Protein AF-A0A1Y1UCU4-F1 (afdb_monomer_lite)

Foldseek 3Di:
DWKWWDFPPDPDIDIQDCDPDLLSNQLSVCVLLVHDSPDLCCPPPQFPADPNNHTQAGEDDLSNLVRLRTQEIADADARYAEEDHLSVLSNLNHAYAHYHYQHHEEEDHLSVLSNQNYNDHEHPNYHYDDDDHPSVVVNDDDDDHDDDDHYPPPPDDDVPPPPDD

Organism: NCBI:txid1754191

Structure (mmCIF, N/CA/C/O backbone):
data_AF-A0A1Y1UCU4-F1
#
_entry.id   AF-A0A1Y1UCU4-F1
#
loop_
_atom_site.group_PDB
_atom_site.id
_atom_site.type_symbol
_atom_site.label_atom_id
_atom_site.label_alt_id
_atom_site.label_comp_id
_atom_site.label_asym_id
_atom_site.label_entity_id
_atom_site.label_seq_id
_atom_site.pdbx_PDB_ins_code
_atom_site.Cartn_x
_atom_site.Cartn_y
_atom_site.Cartn_z
_atom_site.occupancy
_atom_site.B_iso_or_equiv
_atom_site.auth_seq_id
_atom_site.auth_comp_id
_atom_site.auth_asym_id
_atom_site.auth_atom_id
_atom_site.pdbx_PDB_model_num
ATOM 1 N N . MET A 1 1 ? 8.069 -10.256 -3.124 1.00 71.69 1 MET A N 1
ATOM 2 C CA . MET A 1 1 ? 7.011 -9.390 -2.558 1.00 71.69 1 MET A CA 1
ATOM 3 C C . MET A 1 1 ? 6.120 -10.275 -1.717 1.00 71.69 1 MET A C 1
ATOM 5 O O . MET A 1 1 ? 5.652 -11.279 -2.234 1.00 71.69 1 MET A O 1
ATOM 9 N N . ASP A 1 2 ? 5.933 -9.921 -0.453 1.00 79.88 2 ASP A N 1
ATOM 10 C CA . ASP A 1 2 ? 5.105 -10.639 0.506 1.00 79.88 2 ASP A CA 1
ATOM 11 C C . ASP A 1 2 ? 3.888 -9.775 0.823 1.00 79.88 2 ASP A C 1
ATOM 13 O O . ASP A 1 2 ? 4.025 -8.691 1.396 1.00 79.88 2 ASP A O 1
ATOM 17 N N . ILE A 1 3 ? 2.701 -10.249 0.457 1.00 81.31 3 ILE A N 1
ATOM 18 C CA . ILE A 1 3 ? 1.440 -9.592 0.797 1.00 81.31 3 ILE A CA 1
ATOM 19 C C . ILE A 1 3 ? 0.660 -10.491 1.738 1.00 81.31 3 ILE A C 1
ATOM 21 O O . ILE A 1 3 ? 0.473 -11.682 1.477 1.00 81.31 3 ILE A O 1
ATOM 25 N N . LYS A 1 4 ? 0.194 -9.907 2.837 1.00 86.75 4 LYS A N 1
ATOM 26 C CA . LYS A 1 4 ? -0.662 -10.561 3.820 1.00 86.75 4 LYS A CA 1
ATOM 27 C C . LYS A 1 4 ? -1.976 -9.810 3.909 1.00 86.75 4 LYS A C 1
ATOM 29 O O . LYS A 1 4 ? -1.988 -8.611 4.183 1.00 86.75 4 LYS A O 1
ATOM 34 N N . LEU A 1 5 ? -3.065 -10.544 3.715 1.00 87.88 5 LEU A N 1
ATOM 35 C CA . LEU A 1 5 ? -4.426 -10.024 3.756 1.00 87.88 5 LEU A CA 1
ATOM 36 C C . LEU A 1 5 ? -5.242 -10.783 4.797 1.00 87.88 5 LEU A C 1
ATOM 38 O O . LEU A 1 5 ? -5.232 -12.018 4.809 1.00 87.88 5 LEU A O 1
ATOM 42 N N . LYS A 1 6 ? -6.010 -10.064 5.612 1.00 89.25 6 LYS A N 1
ATOM 43 C CA . LYS A 1 6 ? -7.089 -10.638 6.427 1.00 89.25 6 LYS A CA 1
ATOM 44 C C . LYS A 1 6 ? -8.380 -9.908 6.101 1.00 89.25 6 LYS A C 1
ATOM 46 O O . LYS A 1 6 ? -8.402 -8.682 6.069 1.00 89.25 6 LYS A O 1
ATOM 51 N N . PHE A 1 7 ? -9.433 -10.678 5.865 1.00 88.44 7 PHE A N 1
ATOM 52 C CA . PHE A 1 7 ? -10.768 -10.161 5.593 1.00 88.44 7 PHE A CA 1
ATOM 53 C C . PHE A 1 7 ? -11.651 -10.337 6.827 1.00 88.44 7 PHE A C 1
ATOM 55 O O . PHE A 1 7 ? -11.499 -11.312 7.571 1.00 88.44 7 PHE A O 1
ATOM 62 N N . MET A 1 8 ? -12.592 -9.421 7.018 1.00 87.00 8 MET A N 1
ATOM 63 C CA . MET A 1 8 ? -13.619 -9.494 8.048 1.00 87.00 8 MET A CA 1
ATOM 64 C C . MET A 1 8 ? -14.352 -10.842 7.984 1.00 87.00 8 MET A C 1
ATOM 66 O O . MET A 1 8 ? -14.623 -11.370 6.906 1.00 87.00 8 MET A O 1
ATOM 70 N N . GLY A 1 9 ? -14.611 -11.449 9.146 1.00 80.88 9 GLY A N 1
ATOM 71 C CA . GLY A 1 9 ? -15.252 -12.768 9.249 1.00 80.88 9 GLY A CA 1
ATOM 72 C C . GLY A 1 9 ? -14.380 -13.961 8.824 1.00 80.88 9 GLY A C 1
ATOM 73 O O . GLY A 1 9 ? -14.736 -15.104 9.105 1.00 80.88 9 GLY A O 1
ATOM 74 N N . ASN A 1 10 ? -13.212 -13.737 8.210 1.00 73.69 10 ASN A N 1
ATOM 75 C CA . ASN A 1 10 ? -12.298 -14.799 7.804 1.00 73.69 10 ASN A CA 1
ATOM 76 C C . ASN A 1 10 ? -11.182 -15.003 8.841 1.00 73.69 10 ASN A C 1
ATOM 78 O O . ASN A 1 10 ? -10.425 -14.089 9.169 1.00 73.69 10 ASN A O 1
ATOM 82 N N . ARG A 1 11 ? -11.039 -16.238 9.339 1.00 64.19 11 ARG A N 1
ATOM 83 C CA . ARG A 1 11 ? -9.966 -16.603 10.282 1.00 64.19 11 ARG A CA 1
ATOM 84 C C . ARG A 1 11 ? -8.617 -16.863 9.600 1.00 64.19 11 ARG A C 1
ATOM 86 O O . ARG A 1 11 ? -7.609 -16.949 10.293 1.00 64.19 11 ARG A O 1
ATOM 93 N N . LYS A 1 12 ? -8.573 -17.000 8.269 1.00 67.31 12 LYS A N 1
ATOM 94 C CA . LYS A 1 12 ? -7.344 -17.296 7.517 1.00 67.31 12 LYS A CA 1
ATOM 95 C C . LYS A 1 12 ? -6.712 -16.022 6.958 1.00 67.31 12 LYS A C 1
ATOM 97 O O . LYS A 1 12 ? -7.374 -15.237 6.284 1.00 67.31 12 LYS A O 1
ATOM 102 N N . ILE A 1 13 ? -5.408 -15.874 7.182 1.00 66.81 13 ILE A N 1
ATOM 103 C CA . ILE A 1 13 ? -4.574 -14.878 6.503 1.00 66.81 13 ILE A CA 1
ATOM 104 C C . ILE A 1 13 ? -4.231 -15.428 5.115 1.00 66.81 13 ILE A C 1
ATOM 106 O O . ILE A 1 13 ? -3.740 -16.554 4.998 1.00 66.81 13 ILE A O 1
ATOM 110 N N . LYS A 1 14 ? -4.501 -14.656 4.059 1.00 73.88 14 LYS A N 1
ATOM 111 C CA . LYS A 1 14 ? -4.027 -14.980 2.709 1.00 73.88 14 LYS A CA 1
ATOM 112 C C . LYS A 1 14 ? -2.613 -14.441 2.556 1.00 73.88 14 LYS A C 1
ATOM 114 O O . LYS A 1 14 ? -2.386 -13.253 2.772 1.00 73.88 14 LYS A O 1
ATOM 119 N N . PHE A 1 15 ? -1.696 -15.318 2.166 1.00 61.28 15 PHE A N 1
ATOM 120 C CA . PHE A 1 15 ? -0.330 -14.958 1.817 1.00 61.28 15 PHE A CA 1
ATOM 121 C C . PHE A 1 15 ? -0.164 -15.006 0.302 1.00 61.28 15 PHE A C 1
ATOM 123 O O . PHE A 1 15 ? -0.592 -15.966 -0.346 1.00 61.28 15 PHE A O 1
ATOM 130 N N . ILE A 1 16 ? 0.460 -13.975 -0.249 1.00 66.50 16 ILE A N 1
ATOM 131 C CA . ILE A 1 16 ? 0.889 -13.916 -1.641 1.00 66.50 16 ILE A CA 1
ATOM 132 C C . ILE A 1 16 ? 2.391 -13.670 -1.614 1.00 66.50 16 ILE A C 1
ATOM 134 O O . ILE A 1 16 ? 2.848 -12.680 -1.047 1.00 66.50 16 ILE A O 1
ATOM 138 N N . TYR A 1 17 ? 3.136 -14.598 -2.204 1.00 60.69 17 TYR A N 1
ATOM 139 C CA . TYR A 1 17 ? 4.585 -14.543 -2.310 1.00 60.69 17 TYR A CA 1
ATOM 140 C C . TYR A 1 17 ? 4.940 -14.428 -3.788 1.00 60.69 17 TYR A C 1
ATOM 142 O O . TYR A 1 17 ? 4.600 -15.324 -4.558 1.00 60.69 17 TYR A O 1
ATOM 150 N N . ALA A 1 18 ? 5.632 -13.363 -4.185 1.00 57.44 18 ALA A N 1
ATOM 151 C CA . ALA A 1 18 ? 6.306 -13.351 -5.481 1.00 57.44 18 ALA A CA 1
ATOM 152 C C . ALA A 1 18 ? 7.500 -14.316 -5.386 1.00 57.44 18 ALA A C 1
ATOM 154 O O . ALA A 1 18 ? 8.417 -14.085 -4.595 1.00 57.44 18 ALA A O 1
ATOM 155 N N . GLN A 1 19 ? 7.418 -15.438 -6.102 1.00 60.84 19 GLN A N 1
ATOM 156 C CA . GLN A 1 19 ? 8.468 -16.461 -6.169 1.00 60.84 19 GLN A CA 1
ATOM 157 C C . GLN A 1 19 ? 9.453 -16.122 -7.296 1.00 60.84 19 GLN A C 1
ATOM 159 O O . GLN A 1 19 ? 9.112 -15.380 -8.199 1.00 60.84 19 GLN A O 1
ATOM 164 N N . THR A 1 20 ? 10.651 -16.708 -7.294 1.00 56.88 20 THR A N 1
ATOM 165 C CA . THR A 1 20 ? 11.762 -16.383 -8.218 1.00 56.88 20 THR A CA 1
ATOM 166 C C . THR A 1 20 ? 11.537 -16.714 -9.705 1.00 56.88 20 THR A C 1
ATOM 168 O O . THR A 1 20 ? 12.472 -16.616 -10.490 1.00 56.88 20 THR A O 1
ATOM 171 N N . ASN A 1 21 ? 10.340 -17.140 -10.114 1.00 65.50 21 ASN A N 1
ATOM 172 C CA . ASN A 1 21 ? 10.012 -17.478 -11.501 1.00 65.50 21 ASN A CA 1
ATOM 173 C C . ASN A 1 21 ? 8.947 -16.502 -12.017 1.00 65.50 21 ASN A C 1
ATOM 175 O O . ASN A 1 21 ? 7.906 -16.376 -11.373 1.00 65.50 21 ASN A O 1
ATOM 179 N N . VAL A 1 22 ? 9.197 -15.892 -13.184 1.00 65.31 22 VAL A N 1
ATOM 180 C CA . VAL A 1 22 ? 8.323 -14.956 -13.922 1.00 65.31 22 VAL A CA 1
ATOM 181 C C . VAL A 1 22 ? 6.837 -15.301 -13.798 1.00 65.31 22 VAL A C 1
ATOM 183 O O . VAL A 1 22 ? 6.033 -14.487 -13.345 1.00 65.31 22 VAL A O 1
ATOM 186 N N . ASN A 1 23 ? 6.473 -16.550 -14.107 1.00 66.88 23 ASN A N 1
ATOM 187 C CA . ASN A 1 23 ? 5.072 -16.981 -14.144 1.00 66.88 23 ASN A CA 1
ATOM 188 C C . ASN A 1 23 ? 4.399 -16.901 -12.767 1.00 66.88 23 ASN A C 1
ATOM 190 O O . ASN A 1 23 ? 3.214 -16.604 -12.658 1.00 66.88 23 ASN A O 1
ATOM 194 N N . LYS A 1 24 ? 5.163 -17.133 -11.699 1.00 71.88 24 LYS A N 1
ATOM 195 C CA . LYS A 1 24 ? 4.654 -17.135 -10.326 1.00 71.88 24 LYS A CA 1
ATOM 196 C C . LYS A 1 24 ? 4.602 -15.739 -9.708 1.00 71.88 24 LYS A C 1
ATOM 198 O O . LYS A 1 24 ? 3.836 -15.523 -8.769 1.00 71.88 24 LYS A O 1
ATOM 203 N N . GLU A 1 25 ? 5.408 -14.799 -10.203 1.00 73.38 25 GLU A N 1
ATOM 204 C CA . GLU A 1 25 ? 5.331 -13.390 -9.804 1.00 73.38 25 GLU A CA 1
ATOM 205 C C . GLU A 1 25 ? 4.003 -12.788 -10.268 1.00 73.38 25 GLU A C 1
ATOM 207 O O . GLU A 1 25 ? 3.241 -12.284 -9.437 1.00 73.38 25 GLU A O 1
ATOM 212 N N . CYS A 1 26 ? 3.680 -12.938 -11.558 1.00 77.50 26 CYS A N 1
ATOM 213 C CA . CYS A 1 26 ? 2.399 -12.485 -12.095 1.00 77.50 26 CYS A CA 1
ATOM 214 C C . CYS A 1 26 ? 1.210 -13.256 -11.522 1.00 77.50 26 CYS A C 1
ATOM 216 O O . CYS A 1 26 ? 0.229 -12.620 -11.156 1.00 77.50 26 CYS A O 1
ATOM 218 N N . GLU A 1 27 ? 1.289 -14.579 -11.334 1.00 79.75 27 GLU A N 1
ATOM 219 C CA . GLU A 1 27 ? 0.205 -15.343 -10.694 1.00 79.75 27 GLU A CA 1
ATOM 220 C C . GLU A 1 27 ? -0.155 -14.772 -9.310 1.00 79.75 27 GLU A C 1
ATOM 222 O O . GLU A 1 27 ? -1.330 -14.618 -8.966 1.00 79.75 27 GLU A O 1
ATOM 227 N N . GLY A 1 28 ? 0.858 -14.400 -8.518 1.00 75.50 28 GLY A N 1
ATOM 228 C CA . GLY A 1 28 ? 0.662 -13.764 -7.219 1.00 75.50 28 GLY A CA 1
ATOM 229 C C . GLY A 1 28 ? -0.051 -12.414 -7.318 1.00 75.50 28 GLY A C 1
ATOM 230 O O . GLY A 1 28 ? -0.990 -12.159 -6.558 1.00 75.50 28 GLY A O 1
ATOM 231 N N . VAL A 1 29 ? 0.361 -11.562 -8.260 1.00 76.88 29 VAL A N 1
ATOM 232 C CA . VAL A 1 29 ? -0.268 -10.251 -8.484 1.00 76.88 29 VAL A CA 1
ATOM 233 C C . VAL A 1 29 ? -1.682 -10.394 -9.046 1.00 76.88 29 VAL A C 1
ATOM 235 O O . VAL A 1 29 ? -2.608 -9.759 -8.553 1.00 76.88 29 VAL A O 1
ATOM 238 N N . ASN A 1 30 ? -1.903 -11.296 -9.993 1.00 81.12 30 ASN A N 1
ATOM 239 C CA . ASN A 1 30 ? -3.225 -11.567 -10.548 1.00 81.12 30 ASN A CA 1
ATOM 240 C C . ASN A 1 30 ? -4.185 -12.064 -9.470 1.00 81.12 30 ASN A C 1
ATOM 242 O O . ASN A 1 30 ? -5.311 -11.580 -9.361 1.00 81.12 30 ASN A O 1
ATOM 246 N N . LYS A 1 31 ? -3.714 -12.946 -8.584 1.00 79.00 31 LYS A N 1
ATOM 247 C CA . LYS A 1 31 ? -4.482 -13.395 -7.419 1.00 79.00 31 LYS A CA 1
ATOM 248 C C . LYS A 1 31 ? -4.832 -12.251 -6.465 1.00 79.00 31 LYS A C 1
ATOM 250 O O . LYS A 1 31 ? -5.901 -12.288 -5.856 1.00 79.00 31 LYS A O 1
ATOM 255 N N . LEU A 1 32 ? -3.953 -11.258 -6.314 1.00 73.88 32 LEU A N 1
ATOM 256 C CA . LEU A 1 32 ? -4.220 -10.050 -5.525 1.00 73.88 32 LEU A CA 1
ATOM 257 C C . LEU A 1 32 ? -5.328 -9.204 -6.159 1.00 73.88 32 LEU A C 1
ATOM 259 O O . LEU A 1 32 ? -6.248 -8.777 -5.467 1.00 73.88 32 LEU A O 1
ATOM 263 N N . LEU A 1 33 ? -5.234 -8.997 -7.471 1.00 75.12 33 LEU A N 1
ATOM 264 C CA . LEU A 1 33 ? -6.124 -8.149 -8.265 1.00 75.12 33 LEU A CA 1
ATOM 265 C C . LEU A 1 33 ? -7.424 -8.853 -8.685 1.00 75.12 33 LEU A C 1
ATOM 267 O O . LEU A 1 33 ? -8.216 -8.286 -9.438 1.00 75.12 33 LEU A O 1
ATOM 271 N N . ASN A 1 34 ? -7.643 -10.089 -8.220 1.00 77.75 34 ASN A N 1
ATOM 272 C CA . ASN A 1 34 ? -8.744 -10.953 -8.648 1.00 77.75 34 ASN A CA 1
ATOM 273 C C . ASN A 1 34 ? -8.842 -11.058 -10.186 1.00 77.75 34 ASN A C 1
ATOM 275 O O . ASN A 1 34 ? -9.925 -10.988 -10.769 1.00 77.75 34 ASN A O 1
ATOM 279 N N . LYS A 1 35 ? -7.683 -11.172 -10.838 1.00 82.38 35 LYS A N 1
ATOM 280 C CA . LYS A 1 35 ? -7.519 -11.389 -12.277 1.00 82.38 35 LYS A CA 1
ATOM 281 C C . LYS A 1 35 ? -7.230 -12.858 -12.561 1.00 82.38 35 LYS A C 1
ATOM 283 O O . LYS A 1 35 ? -6.865 -13.620 -11.664 1.00 82.38 35 LYS A O 1
ATOM 288 N N . ASP A 1 36 ? -7.391 -13.231 -13.826 1.00 86.00 36 ASP A N 1
ATOM 289 C CA . ASP A 1 36 ? -7.026 -14.558 -14.309 1.00 86.00 36 ASP A CA 1
ATOM 290 C C . ASP A 1 36 ? -5.536 -14.848 -14.013 1.00 86.00 36 ASP A C 1
ATOM 292 O O . ASP A 1 36 ? -4.703 -13.973 -14.258 1.00 86.00 36 ASP A O 1
ATOM 296 N N . PRO A 1 37 ? -5.167 -16.031 -13.484 1.00 82.31 37 PRO A N 1
ATOM 297 C CA . PRO A 1 37 ? -3.771 -16.403 -13.255 1.00 82.31 37 PRO A CA 1
ATOM 298 C C . PRO A 1 37 ? -2.864 -16.247 -14.482 1.00 82.31 37 PRO A C 1
ATOM 300 O O . PRO A 1 37 ? -1.698 -15.901 -14.306 1.00 82.31 37 PRO A O 1
ATOM 303 N N . SER A 1 38 ? -3.385 -16.455 -15.697 1.00 83.25 38 SER A N 1
ATOM 304 C CA . SER A 1 38 ? -2.650 -16.306 -16.958 1.00 83.25 38 SER A CA 1
ATOM 305 C C . SER A 1 38 ? -2.638 -14.878 -17.504 1.00 83.25 38 SER A C 1
ATOM 307 O O . SER A 1 38 ? -2.130 -14.657 -18.602 1.00 83.25 38 SER A O 1
ATOM 309 N N . PHE A 1 39 ? -3.235 -13.914 -16.798 1.00 84.12 39 PHE A N 1
ATOM 310 C CA . PHE A 1 39 ? -3.197 -12.513 -17.199 1.00 84.12 39 PHE A CA 1
ATOM 311 C C . PHE A 1 39 ? -1.752 -11.998 -17.179 1.00 84.12 39 PHE A C 1
ATOM 313 O O . PHE A 1 39 ? -1.023 -12.201 -16.207 1.00 84.12 39 PHE A O 1
ATOM 320 N N . ASP A 1 40 ? -1.325 -11.318 -18.239 1.00 83.56 40 ASP A N 1
ATOM 321 C CA . ASP A 1 40 ? 0.002 -10.708 -18.256 1.00 83.56 40 ASP A CA 1
ATOM 322 C C . ASP A 1 40 ? 0.014 -9.470 -17.351 1.00 83.56 40 ASP A C 1
ATOM 324 O O . ASP A 1 40 ? -0.432 -8.383 -17.732 1.00 83.56 40 ASP A O 1
ATOM 328 N N . CYS A 1 41 ? 0.533 -9.635 -16.134 1.00 79.56 41 CYS A N 1
ATOM 329 C CA . CYS A 1 41 ? 0.599 -8.555 -15.162 1.00 79.56 41 CYS A CA 1
ATOM 330 C C . CYS A 1 41 ? 1.530 -7.417 -15.617 1.00 79.56 41 CYS A C 1
ATOM 332 O O . CYS A 1 41 ? 1.341 -6.282 -15.187 1.00 79.56 41 CYS A O 1
ATOM 334 N N . CYS A 1 42 ? 2.465 -7.665 -16.540 1.00 81.50 42 CYS A N 1
ATOM 335 C CA . CYS A 1 42 ? 3.356 -6.643 -17.095 1.00 81.50 42 CYS A CA 1
ATOM 336 C C . CYS A 1 42 ? 2.632 -5.624 -17.992 1.00 81.50 42 CYS A C 1
ATOM 338 O O . CYS A 1 42 ? 3.205 -4.595 -18.341 1.00 81.50 42 CYS A O 1
ATOM 340 N N . THR A 1 43 ? 1.367 -5.879 -18.344 1.00 82.88 43 THR A N 1
ATOM 341 C CA . THR A 1 43 ? 0.497 -4.903 -19.022 1.00 82.88 43 THR A CA 1
ATOM 342 C C . THR A 1 43 ? -0.163 -3.910 -18.060 1.00 82.88 43 THR A C 1
ATOM 344 O O . THR A 1 43 ? -0.750 -2.921 -18.502 1.00 82.88 43 THR A O 1
ATOM 347 N N . HIS A 1 44 ? -0.074 -4.140 -16.745 1.00 78.31 44 HIS A N 1
ATOM 348 C CA . HIS A 1 44 ? -0.595 -3.219 -15.740 1.00 78.31 44 HIS A CA 1
ATOM 349 C C . HIS A 1 44 ? 0.323 -2.000 -15.613 1.00 78.31 44 HIS A C 1
ATOM 351 O O . HIS A 1 44 ? 1.526 -2.150 -15.416 1.00 78.31 44 HIS A O 1
ATOM 357 N N . GLY A 1 45 ? -0.236 -0.786 -15.629 1.00 72.50 45 GLY A N 1
ATOM 358 C CA . GLY A 1 45 ? 0.550 0.459 -15.556 1.00 72.50 45 GLY A CA 1
ATOM 359 C C . GLY A 1 45 ? 1.400 0.624 -14.284 1.00 72.50 45 GLY A C 1
ATOM 360 O O . GLY A 1 45 ? 2.327 1.428 -14.258 1.00 72.50 45 GLY A O 1
ATOM 361 N N . ASP A 1 46 ? 1.118 -0.175 -13.256 1.00 75.06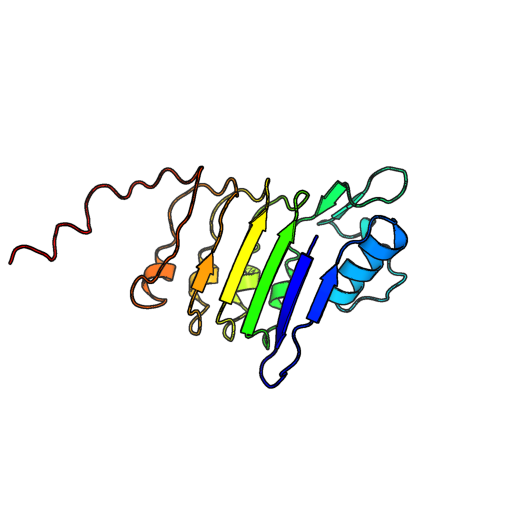 46 ASP A N 1
ATOM 362 C CA . ASP A 1 46 ? 1.786 -0.162 -11.950 1.00 75.06 46 ASP A CA 1
ATOM 363 C C . ASP A 1 46 ? 2.915 -1.198 -11.822 1.00 75.06 46 ASP A C 1
ATOM 365 O O . ASP A 1 46 ? 3.564 -1.287 -10.773 1.00 75.06 46 ASP A O 1
ATOM 369 N N . ILE A 1 47 ? 3.149 -2.004 -12.862 1.00 78.88 47 ILE A N 1
ATOM 370 C CA . ILE A 1 47 ? 4.085 -3.131 -12.853 1.00 78.88 47 ILE A CA 1
ATOM 371 C C . ILE A 1 47 ? 5.077 -2.945 -13.997 1.00 78.88 47 ILE A C 1
ATOM 373 O O . ILE A 1 47 ? 4.704 -2.851 -15.160 1.00 78.88 47 ILE A O 1
ATOM 377 N N . LEU A 1 48 ? 6.367 -2.902 -13.666 1.00 79.56 48 LEU A N 1
ATOM 378 C CA . LEU A 1 48 ? 7.437 -2.857 -14.657 1.00 79.56 48 LEU A CA 1
ATOM 379 C C . LEU A 1 48 ? 8.185 -4.177 -14.655 1.00 79.56 48 LEU A C 1
ATOM 381 O O . LEU A 1 48 ? 8.759 -4.571 -13.634 1.00 79.56 48 LEU A O 1
ATOM 385 N N . CYS A 1 49 ? 8.244 -4.805 -15.822 1.00 82.88 49 CYS A N 1
ATOM 386 C CA . CYS A 1 49 ? 8.951 -6.056 -16.029 1.00 82.88 49 CYS A CA 1
ATOM 387 C C . CYS A 1 49 ? 10.236 -5.860 -16.846 1.00 82.88 49 CYS A C 1
ATOM 389 O O . CYS A 1 49 ? 10.352 -4.908 -17.617 1.00 82.88 49 CYS A O 1
ATOM 391 N N . SER A 1 50 ? 11.221 -6.737 -16.662 1.00 83.94 50 SER A N 1
ATOM 392 C CA . SER A 1 50 ? 12.372 -6.857 -17.563 1.00 83.94 50 SER A CA 1
ATOM 393 C C . SER A 1 50 ? 11.976 -7.572 -18.856 1.00 83.94 50 SER A C 1
ATOM 395 O O . SER A 1 50 ? 10.880 -8.114 -18.975 1.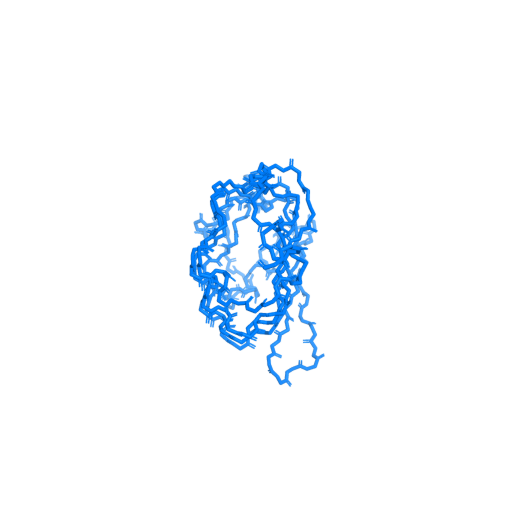00 83.94 50 SER A O 1
ATOM 397 N N . ASN A 1 51 ? 12.881 -7.586 -19.838 1.00 81.06 51 ASN A N 1
ATOM 398 C CA . ASN A 1 51 ? 12.637 -8.188 -21.156 1.00 81.06 51 ASN A CA 1
ATOM 399 C C . ASN A 1 51 ? 12.332 -9.697 -21.108 1.00 81.06 51 ASN A C 1
ATOM 401 O O . ASN A 1 51 ? 11.765 -10.234 -22.053 1.00 81.06 51 ASN A O 1
ATOM 405 N N . ASP A 1 52 ? 12.728 -10.379 -20.035 1.00 78.38 52 ASP A N 1
ATOM 406 C CA . ASP A 1 52 ? 12.439 -11.790 -19.762 1.00 78.38 52 ASP A CA 1
ATOM 407 C C . ASP A 1 52 ? 11.142 -12.001 -18.954 1.00 78.38 52 ASP A C 1
ATOM 409 O O . ASP A 1 52 ? 10.792 -13.138 -18.653 1.00 78.38 52 ASP A O 1
ATOM 413 N N . GLY A 1 53 ? 10.413 -10.927 -18.631 1.00 74.75 53 GLY A N 1
ATOM 414 C CA . GLY A 1 53 ? 9.118 -10.955 -17.950 1.00 74.75 53 GLY A CA 1
ATOM 415 C C . GLY A 1 53 ? 9.178 -10.847 -16.423 1.00 74.75 53 GLY A C 1
ATOM 416 O O . GLY A 1 53 ? 8.129 -10.794 -15.788 1.00 74.75 53 GLY A O 1
ATOM 417 N N . HIS A 1 54 ? 10.361 -10.776 -15.804 1.00 78.69 54 HIS A N 1
ATOM 418 C CA . HIS A 1 54 ? 10.467 -10.646 -14.342 1.00 78.69 54 HIS A CA 1
ATOM 419 C C . HIS A 1 54 ? 10.009 -9.279 -13.832 1.00 78.69 54 HIS A C 1
ATOM 421 O O . HIS A 1 54 ? 10.371 -8.250 -14.401 1.00 78.69 54 HIS A O 1
ATOM 427 N N . ILE A 1 55 ? 9.295 -9.235 -12.700 1.00 79.19 55 ILE A N 1
ATOM 428 C CA . ILE A 1 55 ? 8.858 -7.974 -12.081 1.00 79.19 55 ILE A CA 1
ATOM 429 C C . ILE A 1 55 ? 10.068 -7.241 -11.483 1.00 79.19 55 ILE A C 1
ATOM 431 O O . ILE A 1 55 ? 10.588 -7.576 -10.415 1.00 79.19 55 ILE A O 1
ATOM 435 N N . THR A 1 56 ? 10.485 -6.161 -12.139 1.00 78.56 56 THR A N 1
ATOM 436 C CA . THR A 1 56 ? 11.602 -5.313 -11.693 1.00 78.56 56 THR A CA 1
ATOM 437 C C . THR A 1 56 ? 11.157 -4.201 -10.751 1.00 78.56 56 THR A C 1
ATOM 439 O O . THR A 1 56 ? 11.927 -3.775 -9.884 1.00 78.56 56 THR A O 1
ATOM 442 N N . ARG A 1 57 ? 9.920 -3.709 -10.900 1.00 77.88 57 ARG A N 1
ATOM 443 C CA . ARG A 1 57 ? 9.307 -2.710 -10.013 1.00 77.88 57 ARG A CA 1
ATOM 444 C C . ARG A 1 57 ? 7.809 -2.944 -9.937 1.00 77.88 57 ARG A C 1
ATOM 446 O O . ARG A 1 57 ? 7.184 -3.268 -10.939 1.00 77.88 57 ARG A O 1
ATOM 453 N N . ILE A 1 58 ? 7.249 -2.723 -8.758 1.00 80.69 58 ILE A N 1
ATOM 454 C CA . ILE A 1 58 ? 5.808 -2.798 -8.541 1.00 80.69 58 ILE A CA 1
ATOM 455 C C . ILE A 1 58 ? 5.378 -1.677 -7.599 1.00 80.69 58 ILE A C 1
ATOM 457 O O . ILE A 1 58 ? 5.990 -1.471 -6.544 1.00 80.69 58 ILE A O 1
ATOM 461 N N . CYS A 1 59 ? 4.358 -0.932 -8.011 1.00 84.06 59 CYS A N 1
ATOM 462 C CA . CYS A 1 59 ? 3.644 0.006 -7.158 1.00 84.06 59 CYS A CA 1
ATOM 463 C C . CYS A 1 59 ? 2.569 -0.733 -6.360 1.00 84.06 59 CYS A C 1
ATOM 465 O O . CYS A 1 59 ? 2.181 -1.853 -6.688 1.00 84.06 59 CYS A O 1
ATOM 467 N N . ILE A 1 60 ? 2.091 -0.114 -5.283 1.00 85.81 60 ILE A N 1
ATOM 468 C CA . ILE A 1 60 ? 0.900 -0.608 -4.591 1.00 85.81 60 ILE A CA 1
ATOM 469 C C . ILE A 1 60 ? -0.292 -0.342 -5.529 1.00 85.81 60 ILE A C 1
ATOM 471 O O . ILE A 1 60 ? -0.531 0.828 -5.818 1.00 85.81 60 ILE A O 1
ATOM 475 N N . PRO A 1 61 ? -1.022 -1.367 -6.010 1.00 83.31 61 PRO A N 1
ATOM 476 C CA . PRO A 1 61 ? -2.126 -1.150 -6.944 1.00 83.31 61 PRO A CA 1
ATOM 477 C C . PRO A 1 61 ? -3.286 -0.417 -6.269 1.00 83.31 61 PRO A C 1
ATOM 479 O O . PRO A 1 61 ? -3.648 -0.742 -5.130 1.00 83.31 61 PRO A O 1
ATOM 482 N N . SER A 1 62 ? -3.891 0.544 -6.965 1.00 87.88 62 SER A N 1
ATOM 483 C CA . SER A 1 62 ? -5.030 1.315 -6.446 1.00 87.88 62 SER A CA 1
ATOM 484 C C . SER A 1 62 ? -6.275 0.441 -6.253 1.00 87.88 62 SER A C 1
ATOM 486 O O . SER A 1 62 ? -7.065 0.669 -5.335 1.00 87.88 62 SER A O 1
ATOM 488 N N . GLU A 1 63 ? -6.401 -0.646 -7.020 1.00 86.12 63 GLU A N 1
ATOM 489 C CA . GLU A 1 63 ? -7.484 -1.629 -6.935 1.00 86.12 63 GLU A CA 1
ATOM 490 C C . GLU A 1 63 ? -7.557 -2.320 -5.572 1.00 86.12 63 GLU A C 1
ATOM 492 O O . GLU A 1 63 ? -8.606 -2.861 -5.216 1.00 86.12 63 GLU A O 1
ATOM 497 N N . LEU A 1 64 ? -6.485 -2.278 -4.771 1.00 86.25 64 LEU A N 1
ATOM 498 C CA . LEU A 1 64 ? -6.542 -2.723 -3.380 1.00 86.25 64 LEU A CA 1
ATOM 499 C C . LEU A 1 64 ? -7.595 -1.967 -2.574 1.00 86.25 64 LEU A C 1
ATOM 501 O O . LEU A 1 64 ? -8.182 -2.563 -1.675 1.00 86.25 64 LEU A O 1
ATOM 505 N N . GLY A 1 65 ? -7.891 -0.713 -2.929 1.00 91.12 65 GLY A N 1
ATOM 506 C CA . GLY A 1 65 ? -8.970 0.077 -2.338 1.00 91.12 65 GLY A CA 1
ATOM 507 C C . GLY A 1 65 ? -10.368 -0.522 -2.532 1.00 91.12 65 GLY A C 1
ATOM 508 O O . GLY A 1 65 ? -11.276 -0.204 -1.769 1.00 91.12 65 GLY A O 1
ATOM 509 N N . ASN A 1 66 ? -10.550 -1.442 -3.487 1.00 90.94 66 ASN A N 1
ATOM 510 C CA . ASN A 1 66 ? -11.830 -2.126 -3.714 1.00 90.94 66 ASN A CA 1
ATOM 511 C C . ASN A 1 66 ? -12.075 -3.282 -2.731 1.00 90.94 66 ASN A C 1
ATOM 513 O O . ASN A 1 66 ? -13.184 -3.810 -2.649 1.00 90.94 66 ASN A O 1
ATOM 517 N N . LEU A 1 67 ? -11.061 -3.697 -1.968 1.00 89.94 67 LEU A N 1
ATOM 518 C CA . LEU A 1 67 ? -11.149 -4.806 -1.019 1.00 89.94 67 LEU A CA 1
ATOM 519 C C . LEU A 1 67 ? -11.711 -4.341 0.336 1.00 89.94 67 LEU A C 1
ATOM 521 O O . LEU A 1 67 ? -11.114 -4.579 1.383 1.00 89.94 67 LEU A O 1
ATOM 525 N N . THR A 1 68 ? -12.879 -3.698 0.331 1.00 92.44 68 THR A N 1
ATOM 526 C CA . THR A 1 68 ? -13.473 -2.975 1.479 1.00 92.44 68 THR A CA 1
ATOM 527 C C . THR A 1 68 ? -13.719 -3.822 2.733 1.00 92.44 68 THR A C 1
ATOM 529 O O . THR A 1 68 ? -13.844 -3.284 3.832 1.00 92.44 68 THR A O 1
ATOM 532 N N . ASN A 1 69 ? -13.730 -5.151 2.606 1.00 92.31 69 ASN A N 1
ATOM 533 C CA . ASN A 1 69 ? -13.818 -6.085 3.731 1.00 92.31 69 ASN A CA 1
ATOM 534 C C . ASN A 1 69 ? -12.457 -6.401 4.388 1.00 92.31 69 ASN A C 1
ATOM 536 O O . ASN A 1 69 ? -12.401 -7.278 5.251 1.00 92.31 69 ASN A O 1
ATOM 540 N N . LEU A 1 70 ? -11.348 -5.776 3.978 1.00 92.81 70 LEU A N 1
ATOM 541 C CA . LEU A 1 70 ? -10.036 -5.981 4.602 1.00 92.81 70 LEU A CA 1
ATOM 542 C C . LEU A 1 70 ? -9.985 -5.394 6.015 1.00 92.81 70 LEU A C 1
ATOM 544 O O . LEU A 1 70 ? -10.385 -4.258 6.237 1.00 92.81 70 LEU A O 1
ATOM 548 N N . THR A 1 71 ? -9.412 -6.163 6.941 1.00 94.06 71 THR A N 1
ATOM 549 C CA . THR A 1 71 ? -9.089 -5.732 8.312 1.00 94.06 71 THR A CA 1
ATOM 550 C C . THR A 1 71 ? -7.585 -5.696 8.573 1.00 94.06 71 THR A C 1
ATOM 552 O O . THR A 1 71 ? -7.122 -4.984 9.457 1.00 94.06 71 THR A O 1
ATOM 555 N N . TYR A 1 72 ? -6.789 -6.409 7.773 1.00 92.62 72 TYR A N 1
ATOM 556 C CA . TYR A 1 72 ? -5.330 -6.393 7.857 1.00 92.62 72 TYR A CA 1
ATOM 557 C C . TYR A 1 72 ? -4.723 -6.360 6.459 1.00 92.62 72 TYR A C 1
ATOM 559 O O . TYR A 1 72 ? -5.031 -7.228 5.633 1.00 92.62 72 TYR A O 1
ATOM 567 N N . LEU A 1 73 ? -3.812 -5.416 6.236 1.00 92.31 73 LEU A N 1
ATOM 568 C CA . LEU A 1 73 ? -3.012 -5.302 5.026 1.00 92.31 73 LEU A CA 1
ATOM 569 C C . LEU A 1 73 ? -1.544 -5.116 5.404 1.00 92.31 73 LEU A C 1
ATOM 571 O O . LEU A 1 73 ? -1.154 -4.100 5.974 1.00 92.31 73 LEU A O 1
ATOM 575 N N . SER A 1 74 ? -0.711 -6.087 5.041 1.00 89.56 74 SER A N 1
ATOM 576 C CA . SER A 1 74 ? 0.741 -5.934 5.086 1.00 89.56 74 SER A CA 1
ATOM 577 C C . SER A 1 74 ? 1.325 -6.196 3.711 1.00 89.56 74 SER A C 1
ATOM 579 O O . SER A 1 74 ? 1.086 -7.255 3.134 1.00 89.56 74 SER A O 1
ATOM 581 N N . ILE A 1 75 ? 2.095 -5.240 3.201 1.00 86.38 75 ILE A N 1
ATOM 582 C CA . ILE A 1 75 ? 2.808 -5.340 1.930 1.00 86.38 75 ILE A CA 1
ATOM 583 C C . ILE A 1 75 ? 4.289 -5.119 2.223 1.00 86.38 75 ILE A C 1
ATOM 585 O O . ILE A 1 75 ? 4.693 -4.066 2.721 1.00 86.38 75 ILE A O 1
ATOM 589 N N . LYS A 1 76 ? 5.104 -6.128 1.923 1.00 84.38 76 LYS A N 1
ATOM 590 C CA . LYS A 1 76 ? 6.554 -6.093 2.094 1.00 84.38 76 LYS A CA 1
ATOM 591 C C . LYS A 1 76 ? 7.253 -6.456 0.793 1.00 84.38 76 LYS A C 1
ATOM 593 O O . LYS A 1 76 ? 6.912 -7.437 0.139 1.00 84.38 76 LYS A O 1
ATOM 598 N N . GLY A 1 77 ? 8.282 -5.716 0.412 1.00 80.12 77 GLY A N 1
ATOM 599 C CA . GLY A 1 77 ? 9.011 -6.038 -0.808 1.00 80.12 77 GLY A CA 1
ATOM 600 C C . GLY A 1 77 ? 10.160 -5.094 -1.085 1.00 80.12 77 GLY A C 1
ATOM 601 O O . GLY A 1 77 ? 10.044 -3.885 -0.928 1.00 80.12 77 GLY A O 1
ATOM 602 N N . GLU A 1 78 ? 11.272 -5.655 -1.543 1.00 78.38 78 GLU A N 1
ATOM 603 C CA . GLU A 1 78 ? 12.453 -4.858 -1.876 1.00 78.38 78 GLU A CA 1
ATOM 604 C C . GLU A 1 78 ? 12.280 -4.069 -3.180 1.00 78.38 78 GLU A C 1
ATOM 606 O O . GLU A 1 78 ? 12.869 -3.004 -3.327 1.00 78.38 78 GLU A O 1
ATOM 611 N N . ASN A 1 79 ? 11.410 -4.546 -4.075 1.00 77.56 79 ASN A N 1
ATOM 612 C CA . ASN A 1 79 ? 11.105 -3.912 -5.361 1.00 77.56 79 ASN A CA 1
ATOM 613 C C . ASN A 1 79 ? 9.839 -3.033 -5.307 1.00 77.56 79 ASN A C 1
ATOM 615 O O . ASN A 1 79 ? 9.420 -2.518 -6.344 1.00 77.56 79 ASN A O 1
ATOM 619 N N . LEU A 1 80 ? 9.232 -2.858 -4.120 1.00 81.81 80 LEU A N 1
ATOM 620 C CA . LEU A 1 80 ? 8.091 -1.956 -3.927 1.00 81.81 80 LEU A CA 1
ATOM 621 C C . LEU A 1 80 ? 8.549 -0.510 -4.077 1.00 81.81 80 LEU A C 1
ATOM 623 O O . LEU A 1 80 ? 9.429 -0.056 -3.333 1.00 81.81 80 LEU A O 1
ATOM 627 N N . ARG A 1 81 ? 7.954 0.190 -5.041 1.00 83.81 81 ARG A N 1
ATOM 628 C CA . ARG A 1 81 ? 8.258 1.583 -5.388 1.00 83.81 81 ARG A CA 1
ATOM 629 C C . ARG A 1 81 ? 6.967 2.398 -5.511 1.00 83.81 81 ARG A C 1
ATOM 631 O O . ARG A 1 81 ? 5.878 1.859 -5.361 1.00 83.81 81 ARG A O 1
ATOM 638 N N . GLY A 1 82 ? 7.111 3.687 -5.809 1.00 85.25 82 GLY A N 1
ATOM 639 C CA . GLY A 1 82 ? 5.982 4.584 -6.062 1.00 85.25 82 GLY A CA 1
ATOM 640 C C . GLY A 1 82 ? 5.327 5.104 -4.785 1.00 85.25 82 GLY A C 1
ATOM 641 O O . GLY A 1 82 ? 5.829 4.883 -3.681 1.00 85.25 82 GLY A O 1
ATOM 642 N N . SER A 1 83 ? 4.224 5.828 -4.953 1.00 89.94 83 SER A N 1
ATOM 643 C CA . SER A 1 83 ? 3.471 6.435 -3.859 1.00 89.94 83 SER A CA 1
ATOM 644 C C . SER A 1 83 ? 2.453 5.484 -3.245 1.00 89.94 83 SER A C 1
ATOM 646 O O . SER A 1 83 ? 2.048 4.492 -3.849 1.00 89.94 83 SER A O 1
ATOM 648 N N . ILE A 1 84 ? 2.014 5.808 -2.031 1.00 91.56 84 ILE A N 1
ATOM 649 C CA . ILE A 1 84 ? 0.861 5.149 -1.420 1.00 91.56 84 ILE A CA 1
ATOM 650 C C . ILE A 1 84 ? -0.401 5.639 -2.155 1.00 91.56 84 ILE A C 1
ATOM 652 O O . ILE A 1 84 ? -0.597 6.853 -2.221 1.00 91.56 84 ILE A O 1
ATOM 656 N N . PRO A 1 85 ? -1.244 4.751 -2.712 1.00 93.19 85 PRO A N 1
ATOM 657 C CA . PRO A 1 85 ? -2.448 5.171 -3.418 1.00 93.19 85 PRO A CA 1
ATOM 658 C C . PRO A 1 85 ? -3.504 5.718 -2.440 1.00 93.19 85 PRO A C 1
ATOM 660 O O . PRO A 1 85 ? -3.743 5.098 -1.395 1.00 93.19 85 PRO A O 1
ATOM 663 N N . PRO A 1 86 ? -4.149 6.861 -2.747 1.00 96.12 86 PRO A N 1
ATOM 664 C CA . PRO A 1 86 ? -5.212 7.431 -1.916 1.00 96.12 86 PRO A CA 1
ATOM 665 C C . PRO A 1 86 ? -6.428 6.503 -1.783 1.00 96.12 86 PRO A C 1
ATOM 667 O O . PRO A 1 86 ? -7.120 6.546 -0.766 1.00 96.12 86 PRO A O 1
ATOM 670 N N . GLU A 1 87 ? -6.656 5.605 -2.746 1.00 96.19 87 GLU A N 1
ATOM 671 C CA . GLU A 1 87 ? -7.748 4.624 -2.756 1.00 96.19 87 GLU A CA 1
ATOM 672 C C . GLU A 1 87 ? -7.692 3.656 -1.572 1.00 96.19 87 GLU A C 1
ATOM 674 O O . GLU A 1 87 ? -8.722 3.106 -1.180 1.00 96.19 87 GLU A O 1
ATOM 679 N N . LEU A 1 88 ? -6.528 3.481 -0.932 1.00 95.00 88 LEU A N 1
ATOM 680 C CA . LEU A 1 88 ? -6.450 2.734 0.327 1.00 95.00 88 LEU A CA 1
ATOM 681 C C . LEU A 1 88 ? -7.303 3.366 1.432 1.00 95.00 88 LEU A C 1
ATOM 683 O O . LEU A 1 88 ? -7.710 2.650 2.341 1.00 95.00 88 LEU A O 1
ATOM 687 N N . GLY A 1 89 ? -7.630 4.659 1.342 1.00 95.38 89 GLY A N 1
ATOM 688 C CA . GLY A 1 89 ? -8.574 5.337 2.233 1.00 95.38 89 GLY A CA 1
ATOM 689 C C . GLY A 1 89 ? -10.003 4.783 2.176 1.00 95.38 89 GLY A C 1
ATOM 690 O O . GLY A 1 89 ? -10.781 5.023 3.096 1.00 95.38 89 GLY A O 1
ATOM 691 N N . ASN A 1 90 ? -10.350 3.995 1.151 1.00 96.88 90 ASN A N 1
ATOM 692 C CA . ASN A 1 90 ? -11.654 3.330 1.040 1.00 96.88 90 ASN A CA 1
ATOM 693 C C . ASN A 1 90 ? -11.787 2.104 1.959 1.00 96.88 90 ASN A C 1
ATOM 695 O O . ASN A 1 90 ? -12.889 1.585 2.151 1.00 96.88 90 ASN A O 1
ATOM 699 N N . LEU A 1 91 ? -10.685 1.620 2.539 1.00 95.56 91 LEU A N 1
ATOM 700 C CA . LEU A 1 91 ? -10.650 0.420 3.373 1.00 95.56 91 LEU A CA 1
ATOM 701 C C . LEU A 1 91 ? -11.100 0.714 4.809 1.00 95.56 91 LEU A C 1
ATOM 703 O O . LEU A 1 91 ? -10.375 0.461 5.760 1.00 95.56 91 LEU A O 1
ATOM 707 N N . THR A 1 92 ? -12.303 1.248 5.001 1.00 93.88 92 THR A N 1
ATOM 708 C CA . THR A 1 92 ? -12.778 1.756 6.305 1.00 93.88 92 THR A CA 1
ATOM 709 C C . THR A 1 92 ? -12.829 0.706 7.425 1.00 93.88 92 THR A C 1
ATOM 711 O O . THR A 1 92 ? -12.827 1.064 8.601 1.00 93.88 92 THR A O 1
ATOM 714 N N . ASN A 1 93 ? -12.817 -0.587 7.089 1.00 94.12 93 ASN A N 1
ATOM 715 C CA . ASN A 1 93 ? -12.723 -1.706 8.035 1.00 94.12 93 ASN A CA 1
ATOM 716 C C . ASN A 1 93 ? -11.283 -2.081 8.431 1.00 94.12 93 ASN A C 1
ATOM 718 O O . ASN A 1 93 ? -11.089 -2.994 9.233 1.00 94.12 93 ASN A O 1
ATOM 722 N N . LEU A 1 94 ? -10.275 -1.422 7.857 1.00 93.38 94 LEU A N 1
ATOM 723 C CA . LEU A 1 94 ? -8.873 -1.760 8.054 1.00 93.38 94 LEU A CA 1
ATOM 724 C C . LEU A 1 94 ? -8.415 -1.365 9.459 1.00 93.38 94 LEU A C 1
ATOM 726 O O . LEU A 1 94 ? -8.505 -0.205 9.848 1.00 93.38 94 LEU A O 1
ATOM 730 N N . GLU A 1 95 ? -7.886 -2.341 10.192 1.00 90.44 95 GLU A N 1
ATOM 731 C CA . GLU A 1 95 ? -7.363 -2.176 11.551 1.00 90.44 95 GLU A CA 1
ATOM 732 C C . GLU A 1 95 ? -5.831 -2.064 11.556 1.00 90.44 95 GLU A C 1
ATOM 734 O O . GLU A 1 95 ? -5.261 -1.384 12.405 1.00 90.44 95 GLU A O 1
ATOM 739 N N . TYR A 1 96 ? -5.158 -2.715 10.603 1.00 88.62 96 TYR A N 1
ATOM 740 C CA . TYR A 1 96 ? -3.698 -2.770 10.533 1.00 88.62 96 TYR A CA 1
ATOM 741 C C . TYR A 1 96 ? -3.214 -2.513 9.107 1.00 88.62 96 TYR A C 1
ATOM 743 O O . TYR A 1 96 ? -3.566 -3.261 8.186 1.00 88.62 96 TYR A O 1
ATOM 751 N N . LEU A 1 97 ? -2.365 -1.497 8.937 1.00 90.44 97 LEU A N 1
ATOM 752 C CA . LEU A 1 97 ? -1.721 -1.168 7.666 1.00 90.44 97 LEU A CA 1
ATOM 753 C C . LEU A 1 97 ? -0.201 -1.122 7.820 1.00 90.44 97 LEU A C 1
ATOM 755 O O . LEU A 1 97 ? 0.355 -0.189 8.398 1.00 90.44 97 LEU A O 1
ATOM 759 N N . TYR A 1 98 ? 0.489 -2.097 7.234 1.00 88.38 98 TYR A N 1
ATOM 760 C CA . TYR A 1 98 ? 1.948 -2.170 7.259 1.00 88.38 98 TYR A CA 1
ATOM 761 C C . TYR A 1 98 ? 2.523 -2.128 5.846 1.00 88.38 98 TYR A C 1
ATOM 763 O O . TYR A 1 98 ? 2.387 -3.086 5.084 1.00 88.38 98 TYR A O 1
ATOM 771 N N . LEU A 1 99 ? 3.223 -1.048 5.511 1.00 86.81 99 LEU A N 1
ATOM 772 C CA . LEU A 1 99 ? 3.917 -0.889 4.235 1.00 86.81 99 LEU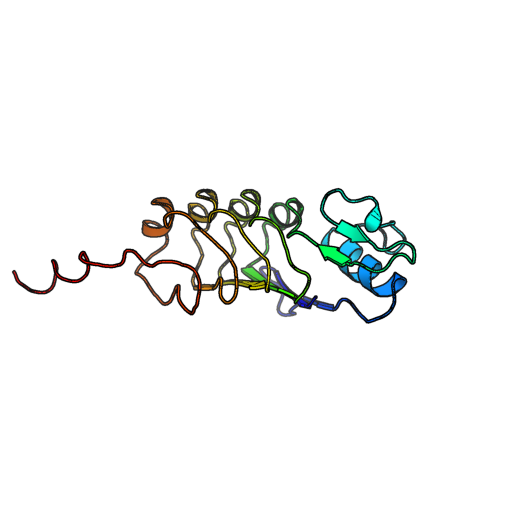 A CA 1
ATOM 773 C C . LEU A 1 99 ? 5.423 -0.850 4.480 1.00 86.81 99 LEU A C 1
ATOM 775 O O . LEU A 1 99 ? 5.952 0.101 5.057 1.00 86.81 99 LEU A O 1
ATOM 779 N N . HIS A 1 100 ? 6.117 -1.894 4.035 1.00 82.50 100 HIS A N 1
ATOM 780 C CA . HIS A 1 100 ? 7.559 -2.038 4.202 1.00 82.50 100 HIS A CA 1
ATOM 781 C C . HIS A 1 100 ? 8.236 -2.226 2.847 1.00 82.50 100 HIS A C 1
ATOM 783 O O . HIS A 1 100 ? 8.352 -3.342 2.330 1.00 82.50 100 HIS A O 1
ATOM 789 N N . GLY A 1 101 ? 8.679 -1.119 2.266 1.00 77.25 101 GLY A N 1
ATOM 790 C CA . GLY A 1 101 ? 9.465 -1.106 1.044 1.00 77.25 101 GLY A CA 1
ATOM 791 C C . GLY A 1 101 ? 10.925 -0.778 1.315 1.00 77.25 101 GLY A C 1
ATOM 792 O O . GLY A 1 101 ? 11.342 -0.582 2.453 1.00 77.25 101 GLY A O 1
ATOM 793 N N . LYS A 1 102 ? 11.702 -0.713 0.234 1.00 79.19 102 LYS A N 1
ATOM 794 C CA . LYS A 1 102 ? 12.943 0.071 0.196 1.00 79.19 102 LYS A CA 1
ATOM 795 C C . LYS A 1 102 ? 12.788 1.341 -0.630 1.00 79.19 102 LYS A C 1
ATOM 797 O O . LYS A 1 102 ? 13.675 2.168 -0.564 1.00 79.19 102 LYS A O 1
ATOM 802 N N . TYR A 1 103 ? 11.723 1.489 -1.428 1.00 82.56 103 TYR A N 1
ATOM 803 C CA . TYR A 1 103 ? 11.620 2.559 -2.427 1.00 82.56 103 TYR A CA 1
ATOM 804 C C . TYR A 1 103 ? 10.229 3.208 -2.534 1.00 82.56 103 TYR A C 1
ATOM 806 O O . TYR A 1 103 ? 9.980 3.927 -3.503 1.00 82.56 103 TYR A O 1
ATOM 814 N N . ILE A 1 104 ? 9.321 2.974 -1.577 1.00 86.06 104 ILE A N 1
ATOM 815 C CA . ILE A 1 104 ? 8.041 3.705 -1.523 1.00 86.06 104 ILE A CA 1
ATOM 816 C C . ILE A 1 104 ? 8.359 5.173 -1.226 1.00 86.06 104 ILE A C 1
ATOM 818 O O . ILE A 1 104 ? 9.153 5.447 -0.328 1.00 86.06 104 ILE A O 1
ATOM 822 N N . ASN A 1 105 ? 7.793 6.107 -1.982 1.00 85.44 105 ASN A N 1
ATOM 823 C CA . ASN A 1 105 ? 8.129 7.530 -1.930 1.00 85.44 105 ASN A CA 1
ATOM 824 C C . ASN A 1 105 ? 6.880 8.426 -2.025 1.00 85.44 105 ASN A C 1
ATOM 826 O O . ASN A 1 105 ? 5.754 7.940 -1.976 1.00 85.44 105 ASN A O 1
ATOM 830 N N . GLY A 1 106 ? 7.073 9.743 -2.115 1.00 87.19 106 GLY A N 1
ATOM 831 C CA . GLY A 1 106 ? 5.970 10.707 -2.145 1.00 87.19 106 GLY A CA 1
ATOM 832 C C . GLY A 1 106 ? 5.363 10.958 -0.764 1.00 87.19 106 GLY A C 1
ATOM 833 O O . GLY A 1 106 ? 5.976 10.655 0.258 1.00 87.19 106 GLY A O 1
ATOM 834 N N . THR A 1 107 ? 4.171 11.548 -0.727 1.00 88.69 107 THR A N 1
ATOM 835 C CA . THR A 1 107 ? 3.499 11.941 0.518 1.00 88.69 107 THR A CA 1
ATOM 836 C C . THR A 1 107 ? 2.558 10.863 1.043 1.00 88.69 107 THR A C 1
ATOM 838 O O . THR A 1 107 ? 2.063 10.036 0.282 1.00 88.69 107 THR A O 1
ATOM 841 N N . ILE A 1 108 ? 2.257 10.903 2.343 1.00 89.69 108 ILE A N 1
ATOM 842 C CA . ILE A 1 108 ? 1.164 10.112 2.926 1.00 89.69 108 ILE A CA 1
ATOM 843 C C . ILE A 1 108 ? -0.173 10.730 2.463 1.00 89.69 108 ILE A C 1
ATOM 845 O O 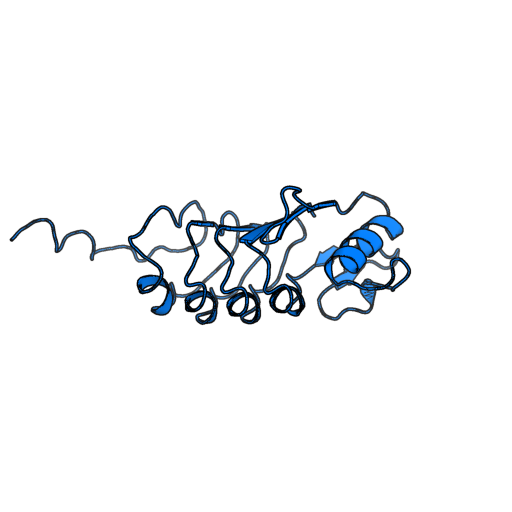. ILE A 1 108 ? -0.391 11.914 2.733 1.00 89.69 108 ILE A O 1
ATOM 849 N N . PRO A 1 109 ? -1.066 9.984 1.784 1.00 93.50 109 PRO A N 1
ATOM 850 C CA . PRO A 1 109 ? -2.356 10.506 1.339 1.00 93.50 109 PRO A CA 1
ATOM 851 C C . PRO A 1 109 ? -3.248 10.907 2.514 1.00 93.50 109 PRO A C 1
ATOM 853 O O . PRO A 1 109 ? -3.313 10.213 3.533 1.00 93.50 109 PRO A O 1
ATOM 856 N N . SER A 1 110 ? -3.973 12.013 2.365 1.00 92.25 110 SER A N 1
ATOM 857 C CA . SER A 1 110 ? -4.887 12.510 3.401 1.00 92.25 110 SER A CA 1
ATOM 858 C C . SER A 1 110 ? -6.123 11.624 3.584 1.00 92.25 110 SER A C 1
ATOM 860 O O . SER A 1 110 ? -6.714 11.585 4.664 1.00 92.25 110 SER A O 1
ATOM 862 N N . GLU A 1 111 ? -6.453 10.859 2.550 1.00 95.62 111 GLU A N 1
ATOM 863 C CA . GLU A 1 111 ? -7.554 9.912 2.421 1.00 95.62 111 GLU A CA 1
ATOM 864 C C . GLU A 1 111 ? -7.403 8.732 3.375 1.00 95.62 111 GLU A C 1
ATOM 866 O O . GLU A 1 111 ? -8.402 8.192 3.844 1.00 95.62 111 GLU A O 1
ATOM 871 N N . LEU A 1 112 ? -6.170 8.378 3.758 1.00 92.00 112 LEU A N 1
ATOM 872 C CA . LEU A 1 112 ? -5.938 7.392 4.818 1.00 92.00 112 LEU A CA 1
ATOM 873 C C . LEU A 1 112 ? -6.505 7.857 6.172 1.00 92.00 112 LEU A C 1
ATOM 875 O O . LEU A 1 112 ? -6.699 7.041 7.065 1.00 92.00 112 LEU A O 1
ATOM 879 N N . GLY A 1 113 ? -6.839 9.144 6.303 1.00 88.62 113 GLY A N 1
ATOM 880 C CA . GLY A 1 113 ? -7.626 9.707 7.395 1.00 88.62 113 GLY A CA 1
ATOM 881 C C . GLY A 1 113 ? -9.065 9.186 7.512 1.00 88.62 113 GLY A C 1
ATOM 882 O O . GLY A 1 113 ? -9.696 9.384 8.548 1.00 88.62 113 GLY A O 1
ATOM 883 N N . ASN A 1 114 ? -9.585 8.515 6.481 1.00 92.19 114 ASN A N 1
ATOM 884 C CA . ASN A 1 114 ? -10.915 7.898 6.485 1.00 92.19 114 ASN A CA 1
ATOM 885 C C . ASN A 1 114 ? -10.937 6.519 7.167 1.00 92.19 114 ASN A C 1
ATOM 887 O O . ASN A 1 114 ? -12.009 5.942 7.351 1.00 92.19 114 ASN A O 1
ATOM 891 N N . LEU A 1 115 ? -9.774 5.974 7.539 1.00 91.19 115 LEU A N 1
ATOM 892 C CA . LEU A 1 115 ? -9.627 4.642 8.128 1.00 91.19 115 LEU A CA 1
ATOM 893 C C . LEU A 1 115 ? -10.046 4.639 9.605 1.00 91.19 115 LEU A C 1
ATOM 895 O O . LEU A 1 115 ? -9.224 4.552 10.512 1.00 91.19 115 LEU A O 1
ATOM 899 N N . SER A 1 116 ? -11.350 4.747 9.848 1.00 87.44 116 SER A N 1
ATOM 900 C CA . SER A 1 116 ? -11.938 4.954 11.177 1.00 87.44 116 SER A CA 1
ATOM 901 C C . SER A 1 116 ? -11.726 3.806 12.166 1.00 87.44 116 SER A C 1
ATOM 903 O O . SER A 1 116 ? -11.811 4.033 13.368 1.00 87.44 116 SER A O 1
ATOM 905 N N . ASN A 1 117 ? -11.467 2.587 11.682 1.00 88.56 117 ASN A N 1
ATOM 906 C CA . ASN A 1 117 ? -11.210 1.405 12.516 1.00 88.56 117 ASN A CA 1
ATOM 907 C C . ASN A 1 117 ? -9.715 1.119 12.729 1.00 88.56 117 ASN A C 1
ATOM 909 O O . ASN A 1 117 ? -9.360 0.089 13.305 1.00 88.56 117 ASN A O 1
ATOM 913 N N . MET A 1 118 ? -8.836 2.005 12.256 1.00 88.00 118 MET A N 1
ATOM 914 C CA . MET A 1 118 ? -7.399 1.782 12.297 1.00 88.00 118 MET A CA 1
ATOM 915 C C . MET A 1 118 ? -6.870 1.748 13.733 1.00 88.00 118 MET A C 1
ATOM 917 O O . MET A 1 118 ? -7.136 2.639 14.538 1.00 88.00 118 MET A O 1
ATOM 921 N N . GLN A 1 119 ? -6.068 0.729 14.019 1.00 83.69 119 GLN A N 1
ATOM 922 C CA . GLN A 1 119 ? -5.390 0.513 15.295 1.00 83.69 119 GLN A CA 1
ATOM 923 C C . GLN A 1 119 ? -3.885 0.756 15.165 1.00 83.69 119 GLN A C 1
ATOM 925 O O . GLN A 1 119 ? -3.269 1.276 16.093 1.00 83.69 119 GLN A O 1
ATOM 930 N N . GLU A 1 120 ? -3.286 0.397 14.024 1.00 82.25 120 GLU A N 1
ATOM 931 C CA . GLU A 1 120 ? -1.847 0.545 13.806 1.00 82.25 120 GLU A CA 1
ATOM 932 C C . GLU A 1 120 ? -1.500 0.806 12.333 1.00 82.25 120 GLU A C 1
ATOM 934 O O . GLU A 1 120 ? -1.859 0.034 11.440 1.00 82.25 120 GLU A O 1
ATOM 939 N N . MET A 1 121 ? -0.721 1.865 12.085 1.00 83.75 121 MET A N 1
ATOM 940 C CA . MET A 1 121 ? -0.108 2.134 10.782 1.00 83.75 121 MET A CA 1
ATOM 941 C C . MET A 1 121 ? 1.414 2.152 10.891 1.00 83.75 121 MET A C 1
ATOM 943 O O . MET A 1 121 ? 1.984 2.859 11.724 1.00 83.75 121 MET A O 1
ATOM 947 N N . TYR A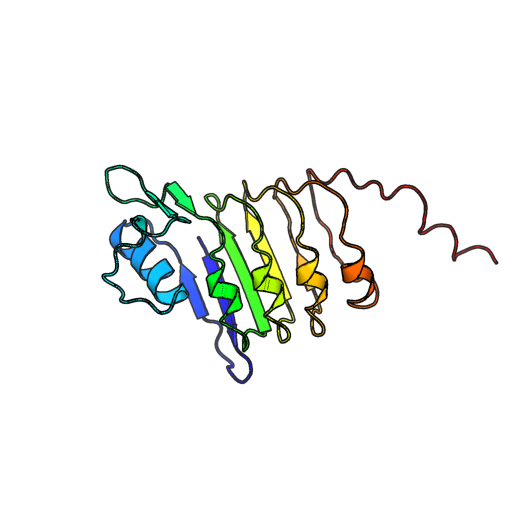 1 122 ? 2.084 1.429 9.995 1.00 81.88 122 TYR A N 1
ATOM 948 C CA . TYR A 1 122 ? 3.539 1.343 9.969 1.00 81.88 122 TYR A CA 1
ATOM 949 C C . TYR A 1 122 ? 4.090 1.505 8.551 1.00 81.88 122 TYR A C 1
ATOM 951 O O . TYR A 1 122 ? 3.828 0.681 7.677 1.00 81.88 122 TYR A O 1
ATOM 959 N N . PHE A 1 123 ? 4.907 2.541 8.335 1.00 80.25 123 PHE A N 1
ATOM 960 C CA . PHE A 1 123 ? 5.494 2.882 7.029 1.00 80.25 123 PHE A CA 1
ATOM 961 C C . PHE A 1 123 ? 7.036 2.869 7.029 1.00 80.25 123 PHE A C 1
ATOM 963 O O . PHE A 1 123 ? 7.671 3.702 6.380 1.00 80.25 123 PHE A O 1
ATOM 970 N N . SER A 1 124 ? 7.658 1.964 7.787 1.00 72.12 124 SER A N 1
ATOM 971 C CA . SER A 1 124 ? 9.125 1.906 7.930 1.00 72.12 124 SER A CA 1
ATOM 972 C C . SER A 1 124 ? 9.885 1.652 6.625 1.00 72.12 124 SER A C 1
ATOM 974 O O . SER A 1 124 ? 9.381 0.999 5.711 1.00 72.12 124 SER A O 1
ATOM 976 N N . ARG A 1 125 ? 11.152 2.099 6.598 1.00 73.12 125 ARG A N 1
ATOM 977 C CA . ARG A 1 125 ? 12.119 1.874 5.502 1.00 73.12 125 ARG A CA 1
ATOM 978 C C . ARG A 1 125 ? 11.694 2.413 4.130 1.00 73.12 125 ARG A C 1
ATOM 980 O O . ARG A 1 125 ? 12.217 1.990 3.106 1.00 73.12 125 ARG A O 1
ATOM 987 N N . ASN A 1 126 ? 10.811 3.405 4.122 1.00 78.19 126 ASN A N 1
ATOM 988 C CA . ASN A 1 126 ? 10.365 4.094 2.917 1.00 78.19 126 ASN A CA 1
ATOM 989 C C . ASN A 1 126 ? 10.988 5.499 2.811 1.00 78.19 126 ASN A C 1
ATOM 991 O O . ASN A 1 126 ? 11.433 6.073 3.805 1.00 78.19 126 ASN A O 1
ATOM 995 N N . TYR A 1 127 ? 10.959 6.074 1.612 1.00 83.88 127 TYR A N 1
ATOM 996 C CA . TYR A 1 127 ? 11.360 7.447 1.285 1.00 83.88 127 TYR A CA 1
ATOM 997 C C . TYR A 1 127 ? 10.154 8.401 1.242 1.00 83.88 127 TYR A C 1
ATOM 999 O O . TYR A 1 127 ? 10.039 9.231 0.338 1.00 83.88 127 TYR A O 1
ATOM 1007 N N . LEU A 1 128 ? 9.221 8.251 2.185 1.00 83.38 128 LEU A N 1
ATOM 1008 C CA . LEU A 1 128 ? 8.062 9.137 2.292 1.00 83.38 128 LEU A CA 1
ATOM 1009 C C . LEU A 1 128 ? 8.502 10.544 2.719 1.00 83.38 128 LEU A C 1
ATOM 1011 O O . LEU A 1 128 ? 9.356 10.699 3.594 1.00 83.38 128 LEU A O 1
ATOM 1015 N N . THR A 1 129 ? 7.904 11.560 2.108 1.00 82.31 129 THR A N 1
ATOM 1016 C CA . THR A 1 129 ? 8.187 12.983 2.325 1.00 82.31 129 THR A CA 1
ATOM 1017 C C . THR A 1 129 ? 6.901 13.755 2.643 1.00 82.31 129 THR A C 1
ATOM 1019 O O . THR A 1 129 ? 5.800 13.210 2.603 1.00 82.31 129 THR A O 1
ATOM 1022 N N . GLY A 1 130 ? 7.027 15.041 2.979 1.00 80.94 130 GLY A N 1
ATOM 1023 C CA . GLY A 1 130 ? 5.883 15.901 3.295 1.00 80.94 130 GLY A CA 1
ATOM 1024 C C . GLY A 1 130 ? 5.339 15.736 4.723 1.00 80.94 130 GLY A C 1
ATOM 1025 O O . GLY A 1 130 ? 5.863 14.946 5.511 1.00 80.94 130 GLY A O 1
ATOM 1026 N N . PRO A 1 131 ? 4.325 16.538 5.095 1.00 80.44 131 PRO A N 1
ATOM 1027 C CA . PRO A 1 131 ? 3.758 16.527 6.439 1.00 80.44 131 PRO A CA 1
ATOM 1028 C C . PRO A 1 131 ? 2.850 15.314 6.672 1.00 80.44 131 PRO A C 1
ATOM 1030 O O . PRO A 1 131 ? 2.254 14.775 5.741 1.00 80.44 131 PRO A O 1
ATOM 1033 N N . ILE A 1 132 ? 2.673 14.936 7.942 1.00 81.44 132 ILE A N 1
ATOM 1034 C CA . ILE A 1 132 ? 1.607 14.006 8.339 1.00 81.44 132 ILE A CA 1
ATOM 1035 C C . ILE A 1 132 ? 0.253 14.710 8.113 1.00 81.44 132 ILE A C 1
ATOM 1037 O O . ILE A 1 132 ? 0.058 15.803 8.661 1.00 81.44 132 ILE A O 1
ATOM 1041 N N . PRO A 1 133 ? -0.684 14.129 7.333 1.00 84.12 133 PRO A N 1
ATOM 1042 C CA . PRO A 1 133 ? -1.973 14.755 7.053 1.00 84.12 133 PRO A CA 1
ATOM 1043 C C . PRO A 1 133 ? -2.774 15.043 8.321 1.00 84.12 133 PRO A C 1
ATOM 1045 O O . PRO A 1 133 ? -2.816 14.233 9.247 1.00 84.12 133 PRO A O 1
ATOM 1048 N N . SER A 1 134 ? -3.480 16.175 8.351 1.00 81.81 134 SER A N 1
ATOM 1049 C CA . SER A 1 134 ? -4.257 16.568 9.532 1.00 81.81 134 SER A CA 1
ATOM 1050 C C . SER A 1 134 ? -5.421 15.620 9.853 1.00 81.81 134 SER A C 1
ATOM 1052 O O . SER A 1 134 ? -5.914 15.569 10.978 1.00 81.81 134 SER A O 1
ATOM 1054 N N . SER A 1 135 ? -5.854 14.837 8.872 1.00 81.94 135 SER A N 1
ATOM 1055 C CA . SER A 1 135 ? -6.885 13.821 9.029 1.00 81.94 135 SER A CA 1
ATOM 1056 C C . SER A 1 135 ? -6.446 12.651 9.922 1.00 81.94 135 SER A C 1
ATOM 1058 O O . SER A 1 135 ? -7.295 12.049 10.571 1.00 81.94 135 SER A O 1
ATOM 1060 N N . PHE A 1 136 ? -5.141 12.382 10.060 1.00 75.56 136 PHE A N 1
ATOM 1061 C CA . PHE A 1 136 ? -4.624 11.309 10.923 1.00 75.56 136 PHE A CA 1
ATOM 1062 C C . PHE A 1 136 ? -4.829 11.613 12.403 1.00 75.56 136 PHE A C 1
ATOM 1064 O O . PHE A 1 136 ? -4.998 10.698 13.200 1.00 75.56 136 PHE A O 1
ATOM 1071 N N . TRP A 1 137 ? -4.901 12.893 12.773 1.00 69.00 137 TRP A N 1
ATOM 1072 C CA . TRP A 1 137 ? -5.204 13.291 14.148 1.00 69.00 137 TRP A CA 1
ATOM 1073 C C . TRP A 1 137 ? -6.637 12.915 14.567 1.00 69.00 137 TRP A C 1
ATOM 1075 O O . TRP A 1 137 ? -6.935 12.934 15.757 1.00 69.00 137 TRP A O 1
ATOM 1085 N N . LYS A 1 138 ? -7.520 12.563 13.614 1.00 66.88 138 LYS A N 1
ATOM 1086 C CA . LYS A 1 138 ? -8.874 12.045 13.887 1.00 66.88 138 LYS A CA 1
ATOM 1087 C C . LYS A 1 138 ? -8.891 10.537 14.162 1.00 66.88 138 LYS A C 1
ATOM 1089 O O . LYS A 1 138 ? -9.825 10.051 14.792 1.00 66.88 138 LYS A O 1
ATOM 1094 N N . ILE A 1 139 ? -7.866 9.810 13.721 1.00 63.72 139 ILE A N 1
ATOM 1095 C CA . ILE A 1 139 ? -7.715 8.365 13.900 1.00 63.72 139 ILE A CA 1
ATOM 1096 C C . ILE A 1 139 ? -6.953 8.116 15.222 1.00 63.72 139 ILE A C 1
ATOM 1098 O O . ILE A 1 139 ? -5.774 7.797 15.208 1.00 63.72 139 ILE A O 1
ATOM 1102 N N . ILE A 1 140 ? -7.643 8.389 16.342 1.00 55.22 140 ILE A N 1
ATOM 1103 C CA . ILE A 1 140 ? -7.437 8.034 17.775 1.00 55.22 140 ILE A CA 1
ATOM 1104 C C . ILE A 1 140 ? -6.008 8.071 18.386 1.00 55.22 140 ILE A C 1
ATOM 1106 O O . ILE A 1 140 ? -5.057 7.510 17.862 1.00 55.22 140 ILE A O 1
ATOM 1110 N N . GLU A 1 141 ? -5.902 8.676 19.587 1.00 50.06 141 GLU A N 1
ATOM 1111 C CA . GLU A 1 141 ? -4.825 8.567 20.604 1.00 50.06 141 GLU A CA 1
ATOM 1112 C C . GLU A 1 141 ? -3.531 7.838 20.182 1.00 50.06 141 GLU A C 1
ATOM 1114 O O . GLU A 1 141 ? -3.255 6.720 20.605 1.00 50.06 141 GLU A O 1
ATOM 1119 N N . PHE A 1 142 ? -2.721 8.514 19.365 1.00 44.81 142 PHE A N 1
ATOM 1120 C CA . PHE A 1 142 ? -1.268 8.376 19.182 1.00 44.81 142 PHE A CA 1
ATOM 1121 C C . PHE A 1 142 ? -0.579 7.104 19.740 1.00 44.81 142 PHE A C 1
ATOM 1123 O O . PHE A 1 142 ? 0.338 7.189 20.560 1.00 44.81 142 PHE A O 1
ATOM 1130 N N . LYS A 1 143 ? -0.945 5.908 19.262 1.00 48.91 143 LYS A N 1
ATOM 1131 C CA . LYS A 1 143 ? -0.172 4.682 19.510 1.00 48.91 143 LYS A CA 1
ATOM 1132 C C . LYS A 1 143 ? 0.612 4.286 18.259 1.00 48.91 143 LYS A C 1
ATOM 1134 O O . LYS A 1 143 ? 0.097 3.695 17.324 1.00 48.91 143 LYS A O 1
ATOM 1139 N N . ASN A 1 144 ? 1.905 4.614 18.314 1.00 48.31 144 ASN A N 1
ATOM 1140 C CA . ASN A 1 144 ? 3.014 3.983 17.590 1.00 48.31 144 ASN A CA 1
ATOM 1141 C C . ASN A 1 144 ? 3.033 4.062 16.048 1.00 48.31 144 ASN A C 1
ATOM 1143 O O . ASN A 1 144 ? 3.286 3.061 15.385 1.00 48.31 144 ASN A O 1
ATOM 1147 N N . ILE A 1 145 ? 2.936 5.262 15.464 1.00 50.59 145 ILE A N 1
ATOM 1148 C CA . ILE A 1 145 ? 3.308 5.485 14.049 1.00 50.59 145 ILE A CA 1
ATOM 1149 C C . ILE A 1 145 ? 4.821 5.758 13.924 1.00 50.59 145 ILE A C 1
ATOM 1151 O O . ILE A 1 145 ? 5.176 6.823 13.456 1.00 50.59 145 ILE A O 1
ATOM 1155 N N . PHE A 1 146 ? 5.759 4.889 14.343 1.00 51.50 146 PHE A N 1
ATOM 1156 C CA . PHE A 1 146 ? 7.198 5.137 14.051 1.00 51.50 146 PHE A CA 1
ATOM 1157 C C . PHE A 1 146 ? 8.097 3.889 14.015 1.00 51.50 146 PHE A C 1
ATOM 1159 O O . PHE A 1 146 ? 8.183 3.166 15.004 1.00 51.50 146 PHE A O 1
ATOM 1166 N N . ASN A 1 147 ? 8.874 3.721 12.921 1.00 43.78 147 ASN A N 1
ATOM 1167 C CA . ASN A 1 147 ? 10.353 3.681 12.990 1.00 43.78 147 ASN A CA 1
ATOM 1168 C C . ASN A 1 147 ? 11.093 3.778 11.612 1.00 43.78 147 ASN A C 1
ATOM 1170 O O . ASN A 1 147 ? 11.045 2.838 10.821 1.00 43.78 147 ASN A O 1
ATOM 1174 N N . ASN A 1 148 ? 11.825 4.905 11.431 1.00 39.53 148 ASN A N 1
ATOM 1175 C CA . ASN A 1 148 ? 13.109 5.192 10.717 1.00 39.53 148 ASN A CA 1
ATOM 1176 C C . ASN A 1 148 ? 13.249 4.980 9.166 1.00 39.53 148 ASN A C 1
ATOM 1178 O O . ASN A 1 148 ? 12.800 3.961 8.647 1.00 39.53 148 ASN A O 1
ATOM 1182 N N . SER A 1 149 ? 13.864 5.855 8.329 1.00 41.34 149 SER A N 1
ATOM 1183 C CA . SER A 1 149 ? 14.954 6.849 8.550 1.00 41.34 149 SER A CA 1
ATOM 1184 C C . SER A 1 149 ? 14.993 8.093 7.619 1.00 41.34 149 SER A C 1
ATOM 1186 O O . SER A 1 149 ? 16.038 8.729 7.511 1.00 41.34 149 SER A O 1
ATOM 1188 N N . THR A 1 150 ? 13.914 8.477 6.927 1.00 39.44 150 THR A N 1
ATOM 1189 C CA . THR A 1 150 ? 13.948 9.661 6.017 1.00 39.44 150 THR A CA 1
ATOM 1190 C C . THR A 1 150 ? 12.825 10.669 6.249 1.00 39.44 150 THR A C 1
ATOM 1192 O O . THR A 1 150 ? 12.842 11.763 5.690 1.00 39.44 150 THR A O 1
ATOM 1195 N N . ILE A 1 151 ? 11.894 10.370 7.155 1.00 43.44 151 ILE A N 1
ATOM 1196 C CA . ILE A 1 151 ? 10.959 11.381 7.633 1.00 43.44 151 ILE A CA 1
ATOM 1197 C C . ILE A 1 151 ? 11.765 12.274 8.576 1.00 43.44 151 ILE A C 1
ATOM 1199 O O . ILE A 1 151 ? 11.991 11.911 9.731 1.00 43.44 151 ILE A O 1
ATOM 1203 N N . TYR A 1 152 ? 12.235 13.419 8.070 1.00 35.25 152 TYR A N 1
ATOM 1204 C CA . TYR A 1 152 ? 12.520 14.583 8.903 1.00 35.25 152 TYR A CA 1
ATOM 1205 C C . TYR A 1 152 ? 11.232 14.898 9.647 1.00 35.25 152 TYR A C 1
ATOM 1207 O O . TYR A 1 152 ? 10.324 15.588 9.189 1.00 35.25 152 TYR A O 1
ATOM 1215 N N . VAL A 1 153 ? 11.149 14.281 10.806 1.00 39.50 153 VAL A N 1
ATOM 1216 C CA . VAL A 1 153 ? 10.224 14.587 11.855 1.00 39.50 153 VAL A CA 1
ATOM 1217 C C . VAL A 1 153 ? 10.588 16.003 12.303 1.00 39.50 153 VAL A C 1
ATOM 1219 O O . VAL A 1 153 ? 11.460 16.204 13.141 1.00 39.50 153 VAL A O 1
ATOM 1222 N N . LEU A 1 154 ? 9.899 17.010 11.763 1.00 34.06 154 LEU A N 1
ATOM 1223 C CA . LEU A 1 154 ? 9.613 18.230 12.519 1.00 34.06 154 LEU A CA 1
ATOM 1224 C C . LEU A 1 154 ? 8.595 17.866 13.623 1.00 34.06 154 LEU A C 1
ATOM 1226 O O . LEU A 1 154 ? 7.482 18.376 13.660 1.00 34.06 154 LEU A O 1
ATOM 1230 N N . LEU A 1 155 ? 8.963 16.937 14.515 1.00 35.12 155 LEU A N 1
ATOM 1231 C CA . LEU A 1 155 ? 8.447 16.890 15.884 1.00 35.12 155 LEU A CA 1
ATOM 1232 C C . LEU A 1 155 ? 9.484 17.609 16.742 1.00 35.12 155 LEU A C 1
ATOM 1234 O O . LEU A 1 155 ? 10.199 17.007 17.535 1.00 35.12 155 LEU A O 1
ATOM 1238 N N . ILE A 1 156 ? 9.573 18.920 16.552 1.00 30.38 156 ILE A N 1
ATOM 1239 C CA . ILE A 1 156 ? 10.039 19.819 17.597 1.00 30.38 156 ILE A CA 1
ATOM 1240 C C . ILE A 1 156 ? 8.792 20.613 18.011 1.00 30.38 156 ILE A C 1
ATOM 1242 O O . ILE A 1 156 ? 8.186 21.307 17.202 1.00 30.38 156 ILE A O 1
ATOM 1246 N N . GLU A 1 157 ? 8.385 20.417 19.271 1.00 30.22 157 GLU A N 1
ATOM 1247 C CA . GLU A 1 157 ? 7.556 21.335 20.076 1.00 30.22 157 GLU A CA 1
ATOM 1248 C C . GLU A 1 157 ? 6.021 21.400 19.923 1.00 30.22 157 GLU A C 1
ATOM 1250 O O . GLU A 1 157 ? 5.447 22.487 19.906 1.00 30.22 157 GLU A O 1
ATOM 1255 N N . LYS A 1 158 ? 5.289 20.282 20.047 1.00 34.28 158 LYS A N 1
ATOM 1256 C CA . LYS A 1 158 ? 3.937 20.372 20.669 1.00 34.28 158 LYS A CA 1
ATOM 1257 C C . LYS A 1 158 ? 3.598 19.345 21.747 1.00 34.28 158 LYS A C 1
ATOM 1259 O O . LYS A 1 158 ? 2.648 19.576 22.489 1.00 34.28 158 LYS A O 1
ATOM 1264 N N . SER A 1 159 ? 4.410 18.307 21.962 1.00 35.53 159 SER A N 1
ATOM 1265 C CA . SER A 1 159 ? 4.213 17.390 23.100 1.00 35.53 159 SER A CA 1
ATOM 1266 C C . SER A 1 159 ? 4.681 17.954 24.454 1.00 35.53 159 SER A C 1
ATOM 1268 O O . SER A 1 159 ? 4.618 17.244 25.452 1.00 35.53 159 SER A O 1
ATOM 1270 N N . ASN A 1 160 ? 5.133 19.215 24.508 1.00 31.70 160 ASN A N 1
ATOM 1271 C CA . ASN A 1 160 ? 5.549 19.901 25.740 1.00 31.70 160 ASN A CA 1
ATOM 1272 C C . ASN A 1 160 ? 4.541 20.942 26.264 1.00 31.70 160 ASN A C 1
ATOM 1274 O O . ASN A 1 160 ? 4.837 21.609 27.248 1.00 31.70 160 ASN A O 1
ATOM 1278 N N . ARG A 1 161 ? 3.349 21.094 25.662 1.00 38.34 161 ARG A N 1
ATOM 1279 C CA . ARG A 1 161 ? 2.333 22.048 26.164 1.00 38.34 161 ARG A CA 1
ATOM 1280 C C . ARG A 1 161 ? 1.215 21.451 27.018 1.00 38.34 161 ARG A C 1
ATOM 1282 O O . ARG A 1 161 ? 0.384 22.207 27.489 1.00 38.34 161 ARG A O 1
ATOM 1289 N N . SER A 1 162 ? 1.198 20.143 27.268 1.00 36.22 162 SER A N 1
ATOM 1290 C CA . SER A 1 162 ? 0.198 19.524 28.158 1.00 36.22 162 SER A CA 1
ATOM 1291 C C . SER A 1 162 ? 0.795 18.894 29.422 1.00 36.22 162 SER A C 1
ATOM 1293 O O . SER A 1 162 ? 0.144 18.079 30.069 1.00 36.22 162 SER A O 1
ATOM 1295 N N . LYS A 1 163 ? 2.032 19.263 29.791 1.00 37.94 163 LYS A N 1
ATOM 1296 C CA . LYS A 1 163 ? 2.664 18.843 31.058 1.00 37.94 163 LYS A CA 1
ATOM 1297 C C . LYS A 1 163 ? 3.016 19.969 32.034 1.00 37.94 163 LYS A C 1
ATOM 1299 O O . LYS A 1 163 ? 3.588 19.676 33.075 1.00 37.94 163 LYS A O 1
ATOM 1304 N N . PHE A 1 164 ? 2.613 21.211 31.777 1.00 37.66 164 PHE A N 1
ATOM 1305 C CA . PHE A 1 164 ? 2.637 22.267 32.791 1.00 37.66 164 PHE A CA 1
ATOM 1306 C C . PHE A 1 164 ? 1.414 23.172 32.611 1.00 37.66 164 PHE A C 1
ATOM 1308 O O . PHE A 1 164 ? 1.424 23.986 31.697 1.00 37.66 164 PHE A O 1
ATOM 1315 N N . TYR A 1 165 ? 0.433 22.986 33.507 1.00 35.94 165 TYR A N 1
ATOM 1316 C CA . TYR A 1 165 ? -0.749 23.819 33.800 1.00 35.94 165 TYR A CA 1
ATOM 1317 C C . TYR A 1 165 ? -1.770 24.077 32.682 1.00 35.94 165 TYR A C 1
ATOM 1319 O O . TYR A 1 165 ? -1.416 24.622 31.617 1.00 35.94 165 TYR A O 1
#

Radius of gyration: 17.2 Å; chains: 1; bounding box: 30×41×55 Å

Sequence (165 aa):
MDIKLKFMGNRKIKFIYAQTNVNKECEGVNKLLNKDPSFDCCTHGDILCSNDGHITRICIPSELGNLTNLTYLSIKGENLRGSIPPELGNLTNLEYLYLHGKYINGTIPSELGNLSNMQEMYFSRNYLTGPIPSSFWKIIEFKNIFNNSTIYVLLIEKSNRSKFY

Secondary structur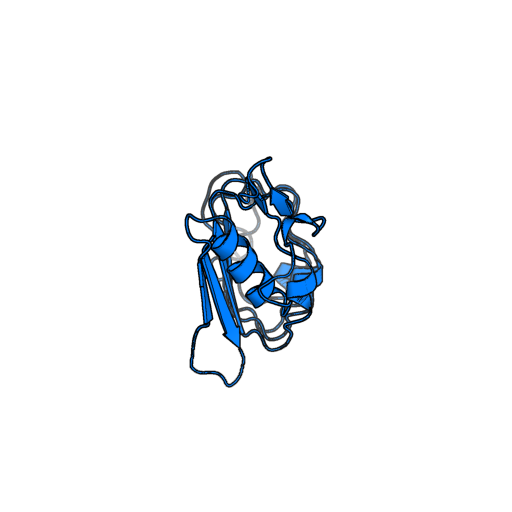e (DSSP, 8-state):
-EEEEEETT--PPEEEE--SSHHHHHHHHHHHTT--TTS-GGGSTTEEE-TTS-EEEEPPPGGGGG-TTEEEEEEE-TTBEEPPPGGGGG-TT--EEEEE-SEEEEEPPGGGGG-TT--EEE-TT-EEESPPPGGGGGS-TT------SS------SSTTSSS--

InterPro domains:
  IPR001611 Leucine-rich repeat [PF00560] (69-91)
  IPR001611 Leucine-rich repeat [PF00560] (93-115)
  IPR001611 Leucine-rich repeat [PF00560] (117-138)
  IPR032675 Leucine-rich repeat domain superfamily [G3DSA:3.80.10.10] (16-156)

pLDDT: mean 75.52, std 17.44, range [30.22, 96.88]